Protein AF-A0A5C7R4W8-F1 (afdb_monomer_lite)

Foldseek 3Di:
DDPPDDDLVVVLVVLVVVLVVCCVVPPPDPVNVVSVVVSVVSVVVSVVVVVVPPPPVVVVVVVVVVVVVVVCVVVVVVVPDDPDDDCPDPVVVVVVVVVVVVVVVVVD

Sequence (108 aa):
MSYRALDAGALVATCTRLTARIGERFPSSGLSKVARELLGVARETTDRIEQIRRPRTAIRIGVGLLIMLMLAMVFGLAASLPTGSTQITWFDLLQAAESAINDVVFLG

Radius of gyration: 28.05 Å; chains: 1; bounding box: 51×32×76 Å

Secondary structure (DSSP, 8-state):
--TT---HHHHHHHHHHHHHHHHHHSTT-HHHHHHHHHHHHHHHHHHHHHHHTS--HHHHHHHHHHHHHHHHHHHHHHHH--SS-----HHHHHHHHHHHHHHHHHH-

Structure (mmCIF, N/CA/C/O backbone):
data_AF-A0A5C7R4W8-F1
#
_entry.id   AF-A0A5C7R4W8-F1
#
loop_
_atom_site.group_PDB
_atom_site.id
_atom_site.type_symbol
_atom_site.label_atom_id
_atom_site.label_alt_id
_atom_site.label_comp_id
_atom_site.label_asym_id
_atom_site.label_entity_id
_atom_site.label_seq_id
_atom_site.pdbx_PDB_ins_code
_atom_site.Cartn_x
_atom_site.Cartn_y
_atom_site.Cartn_z
_atom_site.occupancy
_atom_site.B_iso_or_equiv
_atom_site.auth_seq_id
_atom_site.auth_comp_id
_atom_site.auth_asym_id
_atom_site.auth_atom_id
_atom_site.pdbx_PDB_model_num
ATOM 1 N N . MET A 1 1 ? 10.465 -15.164 11.541 1.00 43.41 1 MET A N 1
ATOM 2 C CA . MET A 1 1 ? 9.139 -14.789 12.076 1.00 43.41 1 MET A CA 1
ATOM 3 C C . MET A 1 1 ? 9.086 -13.277 12.209 1.00 43.41 1 MET A C 1
ATOM 5 O O . MET A 1 1 ? 9.829 -12.723 13.006 1.00 43.41 1 MET A O 1
ATOM 9 N N . SER A 1 2 ? 8.308 -12.597 11.367 1.00 41.53 2 SER A N 1
ATOM 10 C CA . SER A 1 2 ? 8.178 -11.138 11.426 1.00 41.53 2 SER A CA 1
ATOM 11 C C . SER A 1 2 ? 7.051 -10.785 12.394 1.00 41.53 2 SER A C 1
ATOM 13 O O . SER A 1 2 ? 5.884 -10.942 12.054 1.00 41.53 2 SER A O 1
ATOM 15 N N . TYR A 1 3 ? 7.392 -10.294 13.587 1.00 49.78 3 TYR A N 1
ATOM 16 C CA . TYR A 1 3 ? 6.435 -9.758 14.573 1.00 49.78 3 TYR A CA 1
ATOM 17 C C . TYR A 1 3 ? 5.690 -8.495 14.083 1.00 49.78 3 TYR A C 1
ATOM 19 O O . TYR A 1 3 ? 4.856 -7.947 14.794 1.00 49.78 3 TYR A O 1
ATOM 27 N N . ARG A 1 4 ? 5.985 -8.017 12.865 1.00 52.06 4 ARG A N 1
ATOM 28 C CA . ARG A 1 4 ? 5.403 -6.810 12.260 1.00 52.06 4 ARG A CA 1
ATOM 29 C C . ARG A 1 4 ? 4.095 -7.046 11.502 1.00 52.06 4 ARG A C 1
ATOM 31 O O . ARG A 1 4 ? 3.464 -6.074 11.103 1.00 52.06 4 ARG A O 1
ATOM 38 N N . ALA A 1 5 ? 3.698 -8.298 11.284 1.00 60.00 5 ALA A N 1
ATOM 39 C CA . ALA A 1 5 ? 2.436 -8.629 10.629 1.00 60.00 5 ALA A CA 1
ATOM 40 C C . ALA A 1 5 ? 1.420 -9.071 11.687 1.00 60.00 5 ALA A C 1
ATOM 42 O O . ALA A 1 5 ? 1.279 -10.257 11.971 1.00 60.00 5 ALA A O 1
ATOM 43 N N . LEU A 1 6 ? 0.754 -8.098 12.305 1.00 62.72 6 LEU A N 1
ATOM 44 C CA . LEU A 1 6 ? -0.374 -8.368 13.186 1.00 62.72 6 LEU A CA 1
ATOM 45 C C . LEU A 1 6 ? -1.545 -8.844 12.314 1.00 62.72 6 LEU A C 1
ATOM 47 O O . LEU A 1 6 ? -1.982 -8.119 11.419 1.00 62.72 6 LEU A O 1
ATOM 51 N N . ASP A 1 7 ? -2.005 -10.077 12.528 1.00 69.38 7 ASP A N 1
ATOM 52 C CA . ASP A 1 7 ? -3.181 -10.608 11.839 1.00 69.38 7 ASP A CA 1
ATOM 53 C C . ASP A 1 7 ? -4.418 -9.855 12.336 1.00 69.38 7 ASP A C 1
ATOM 55 O O . ASP A 1 7 ? -4.813 -9.951 13.503 1.00 69.38 7 ASP A O 1
ATOM 59 N N . ALA A 1 8 ? -5.006 -9.068 11.440 1.00 75.38 8 ALA A N 1
ATOM 60 C CA . ALA A 1 8 ? -6.135 -8.218 11.762 1.00 75.38 8 ALA A CA 1
ATOM 61 C C . ALA A 1 8 ? -7.385 -9.035 12.146 1.00 75.38 8 ALA A C 1
ATOM 63 O O . ALA A 1 8 ? -8.129 -8.641 13.045 1.00 75.38 8 ALA A O 1
ATOM 64 N N . GLY A 1 9 ? -7.560 -10.229 11.569 1.00 75.88 9 GLY A N 1
ATOM 65 C CA . GLY A 1 9 ? -8.624 -11.157 11.949 1.00 75.88 9 GLY A CA 1
ATOM 66 C C . GLY A 1 9 ? -8.435 -11.691 13.370 1.00 75.88 9 GLY A C 1
ATOM 67 O O . GLY A 1 9 ? -9.377 -11.691 14.170 1.00 75.88 9 GLY A O 1
ATOM 68 N N . ALA A 1 10 ? -7.205 -12.067 13.732 1.00 80.19 10 ALA A N 1
ATOM 69 C CA . ALA A 1 10 ? -6.883 -12.516 15.089 1.00 80.19 10 ALA A CA 1
ATOM 70 C C . ALA A 1 10 ? -7.070 -11.402 16.140 1.00 80.19 10 ALA A C 1
ATOM 72 O O . ALA A 1 10 ? -7.511 -11.664 17.267 1.00 80.19 10 ALA A O 1
ATOM 73 N N . LEU A 1 11 ? -6.784 -10.150 15.769 1.00 80.88 11 LEU A N 1
ATOM 74 C CA . LEU A 1 11 ? -6.976 -8.981 16.626 1.00 80.88 11 LEU A CA 1
ATOM 75 C C . LEU A 1 11 ? -8.463 -8.728 16.905 1.00 80.88 11 LEU A C 1
ATOM 77 O O . LEU A 1 11 ? -8.867 -8.661 18.069 1.00 80.88 11 LEU A O 1
ATOM 81 N N . VAL A 1 12 ? -9.297 -8.679 15.861 1.00 84.44 12 VAL A N 1
ATOM 82 C CA . VAL A 1 12 ? -10.751 -8.485 16.001 1.00 84.44 12 VAL A CA 1
ATOM 83 C C . VAL A 1 12 ? -11.392 -9.623 16.803 1.00 84.44 12 VAL A C 1
ATOM 85 O O . VAL A 1 12 ? -12.243 -9.365 17.662 1.00 84.44 12 VAL A O 1
ATOM 88 N N . ALA A 1 13 ? -10.966 -10.872 16.592 1.00 84.38 13 ALA A N 1
ATOM 89 C CA . ALA A 1 13 ? -11.452 -12.023 17.356 1.00 84.38 13 ALA A CA 1
ATOM 90 C C . ALA A 1 13 ? -11.135 -11.894 18.856 1.00 84.38 13 ALA A C 1
ATOM 92 O O . ALA A 1 13 ? -11.994 -12.134 19.711 1.00 84.38 13 ALA A O 1
ATOM 93 N N . THR A 1 14 ? -9.920 -11.451 19.182 1.00 86.25 14 THR A N 1
ATOM 94 C CA . THR A 1 14 ? -9.480 -11.262 20.569 1.00 86.25 14 THR A CA 1
ATOM 95 C C . THR A 1 14 ? -10.249 -10.130 21.248 1.00 86.25 14 THR A C 1
ATOM 97 O O . THR A 1 14 ? -10.782 -10.329 22.344 1.00 86.25 14 THR A O 1
ATOM 100 N N . CYS A 1 15 ? -10.391 -8.979 20.581 1.00 83.62 15 CYS A N 1
ATOM 101 C CA . CYS A 1 15 ? -11.202 -7.862 21.068 1.00 83.62 15 CYS A CA 1
ATOM 102 C C . CYS A 1 15 ? -12.659 -8.285 21.292 1.00 83.62 15 CYS A C 1
ATOM 104 O O . CYS A 1 15 ? -13.215 -8.008 22.349 1.00 83.62 15 CYS A O 1
ATOM 106 N N . THR A 1 16 ? -13.255 -9.038 20.362 1.00 87.00 16 THR A N 1
ATOM 107 C CA . THR A 1 16 ? -14.639 -9.527 20.489 1.00 87.00 16 THR A CA 1
ATOM 108 C C . THR A 1 16 ? -14.811 -10.392 21.739 1.00 87.00 16 THR A C 1
ATOM 110 O O . THR A 1 16 ? -15.749 -10.200 22.514 1.00 87.00 16 THR A O 1
ATOM 113 N N . ARG A 1 17 ? -13.873 -11.316 21.980 1.00 88.19 17 ARG A N 1
ATOM 114 C CA . ARG A 1 17 ? -13.912 -12.221 23.136 1.00 88.19 17 ARG A CA 1
ATOM 115 C C . ARG A 1 17 ? -13.729 -11.481 24.464 1.00 88.19 17 ARG A C 1
ATOM 117 O O . ARG A 1 17 ? -14.378 -11.828 25.449 1.00 88.19 17 ARG A O 1
ATOM 124 N N . LEU A 1 18 ? -12.861 -10.470 24.499 1.00 86.38 18 LEU A N 1
ATOM 125 C CA . LEU A 1 18 ? -12.672 -9.601 25.665 1.00 86.38 18 LEU A CA 1
ATOM 126 C C . LEU A 1 18 ? -13.932 -8.786 25.964 1.00 86.38 18 LEU A C 1
ATOM 128 O O . LEU A 1 18 ? -14.391 -8.783 27.104 1.00 86.38 18 LEU A O 1
ATOM 132 N N . THR A 1 19 ? -14.532 -8.163 24.950 1.00 86.62 19 THR A N 1
ATOM 133 C CA . THR A 1 19 ? -15.754 -7.366 25.105 1.00 86.62 19 THR A CA 1
ATOM 134 C C . THR A 1 19 ? -16.929 -8.211 25.596 1.00 86.62 19 THR A C 1
ATOM 136 O O . THR A 1 19 ? -17.646 -7.771 26.495 1.00 86.62 19 THR A O 1
ATOM 139 N N . ALA A 1 20 ? -17.091 -9.439 25.087 1.00 86.88 20 ALA A N 1
ATOM 140 C CA . ALA A 1 20 ? -18.111 -10.376 25.565 1.00 86.88 20 ALA A CA 1
ATOM 141 C C . ALA A 1 20 ? -17.921 -10.724 27.053 1.00 86.88 20 ALA A C 1
ATOM 143 O O . ALA A 1 20 ? -18.839 -10.552 27.850 1.00 86.88 20 ALA A O 1
ATOM 144 N N . ARG A 1 21 ? -16.698 -11.094 27.459 1.00 88.50 21 ARG A N 1
ATOM 145 C CA . ARG A 1 21 ? -16.375 -11.422 28.862 1.00 88.50 21 ARG A CA 1
ATOM 146 C C . ARG A 1 21 ? -16.579 -10.246 29.816 1.00 88.50 21 ARG A C 1
ATOM 148 O O . ARG A 1 21 ? -17.050 -10.432 30.935 1.00 88.50 21 ARG A O 1
ATOM 155 N N . ILE A 1 22 ? -16.202 -9.039 29.393 1.00 85.00 22 ILE A N 1
ATOM 156 C CA . ILE A 1 22 ? -16.405 -7.820 30.185 1.00 85.00 22 ILE A CA 1
ATOM 157 C C . ILE A 1 22 ? -17.903 -7.521 30.311 1.00 85.00 22 ILE A C 1
ATOM 159 O O . ILE A 1 22 ? -18.350 -7.142 31.390 1.00 85.00 22 ILE A O 1
ATOM 163 N N . GLY A 1 23 ? -18.683 -7.721 29.245 1.00 84.31 23 GLY A N 1
ATOM 164 C CA . GLY A 1 23 ? -20.136 -7.548 29.261 1.00 84.31 23 GLY A CA 1
ATOM 165 C C . GLY A 1 23 ? -20.855 -8.530 30.187 1.00 84.31 23 GLY A C 1
ATOM 166 O O . GLY A 1 23 ? -21.746 -8.115 30.920 1.00 84.31 23 GLY A O 1
ATOM 167 N N . GLU A 1 24 ? -20.432 -9.795 30.201 1.00 86.50 24 GLU A N 1
ATOM 168 C CA . GLU A 1 24 ? -20.976 -10.831 31.090 1.00 86.50 24 GLU A CA 1
ATOM 169 C C . GLU A 1 24 ? -20.656 -10.562 32.567 1.00 86.50 24 GLU A C 1
ATOM 171 O O . GLU A 1 24 ? -21.498 -10.780 33.435 1.00 86.50 24 GLU A O 1
ATOM 176 N N . ARG A 1 25 ? -19.441 -10.084 32.869 1.00 85.69 25 ARG A N 1
ATOM 177 C CA . ARG A 1 25 ? -18.953 -9.950 34.253 1.00 85.69 25 ARG A CA 1
ATOM 178 C C . ARG A 1 25 ? -19.193 -8.573 34.870 1.00 85.69 25 ARG A C 1
ATOM 180 O O . ARG A 1 25 ? -19.291 -8.464 36.088 1.00 85.69 25 ARG A O 1
ATOM 187 N N . PHE A 1 26 ? -19.293 -7.534 34.043 1.00 81.88 26 PHE A N 1
ATOM 188 C CA . PHE A 1 26 ? -19.517 -6.147 34.455 1.00 81.88 26 PHE A CA 1
ATOM 189 C C . PHE A 1 26 ? -20.575 -5.476 33.561 1.00 81.88 26 PHE A C 1
ATOM 191 O O . PHE A 1 26 ? -20.256 -4.536 32.814 1.00 81.88 26 PHE A O 1
ATOM 198 N N . PRO A 1 27 ? -21.836 -5.942 33.620 1.00 76.25 27 PRO A N 1
ATOM 199 C CA . PRO A 1 27 ? -22.915 -5.414 32.795 1.00 76.25 27 PRO A CA 1
ATOM 200 C C . PRO A 1 27 ? -23.115 -3.916 33.048 1.00 76.25 27 PRO A C 1
ATOM 202 O O . PRO A 1 27 ? -23.065 -3.446 34.182 1.00 76.25 27 PRO A O 1
ATOM 205 N N . SER A 1 28 ? -23.308 -3.146 31.974 1.00 71.94 28 SER A N 1
ATOM 206 C CA . SER A 1 28 ? -23.577 -1.695 32.011 1.00 71.94 28 SER A CA 1
ATOM 207 C C . SER A 1 28 ? -22.513 -0.814 3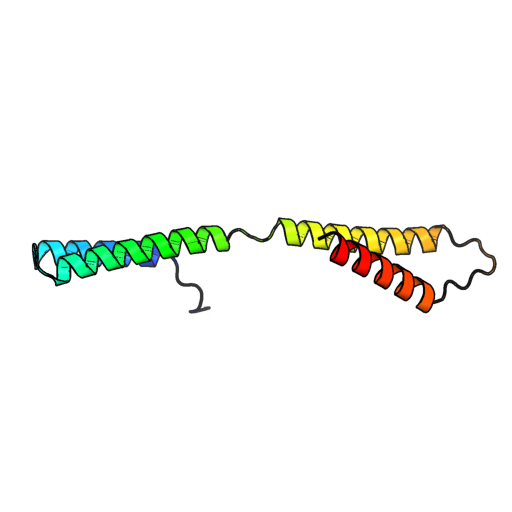2.691 1.00 71.94 28 SER A C 1
ATOM 209 O O . SER A 1 28 ? -22.731 0.383 32.869 1.00 71.94 28 SER A O 1
ATOM 211 N N . SER A 1 29 ? -21.337 -1.362 33.009 1.00 80.69 29 SER A N 1
ATOM 212 C CA . SER A 1 29 ? -20.198 -0.604 33.532 1.00 80.69 29 SER A CA 1
ATOM 213 C C . SER A 1 29 ? -19.564 0.295 32.461 1.00 80.69 29 SER A C 1
ATOM 215 O O . SER A 1 29 ? -19.634 0.012 31.259 1.00 80.69 29 SER A O 1
ATOM 217 N N . GLY A 1 30 ? -18.873 1.361 32.885 1.00 81.31 30 GLY A N 1
ATOM 218 C CA . GLY A 1 30 ? -18.059 2.183 31.978 1.00 81.31 30 GLY A CA 1
ATOM 219 C C . GLY A 1 30 ? -17.028 1.351 31.203 1.00 81.31 30 GLY A C 1
ATOM 220 O O . GLY A 1 30 ? -16.808 1.585 30.019 1.00 81.31 30 GLY A O 1
ATOM 221 N N . LEU A 1 31 ? -16.502 0.290 31.825 1.00 81.06 31 LEU A N 1
ATOM 222 C CA . LEU A 1 31 ? -15.576 -0.656 31.202 1.00 81.06 31 LEU A CA 1
ATOM 223 C C . LEU A 1 31 ? -16.210 -1.421 30.026 1.00 81.06 31 LEU A C 1
ATOM 225 O O . LEU A 1 31 ? -15.570 -1.607 28.995 1.00 81.06 31 LEU A O 1
ATOM 229 N N . SER A 1 32 ? -17.484 -1.815 30.137 1.00 80.12 32 SER A N 1
ATOM 230 C CA . SER A 1 32 ? -18.231 -2.450 29.040 1.00 80.12 32 SER A CA 1
ATOM 231 C C . SER A 1 32 ? -18.469 -1.498 27.860 1.00 80.12 32 SER A C 1
ATOM 233 O O . SER A 1 32 ? -18.507 -1.932 26.705 1.00 80.12 32 SER A O 1
ATOM 235 N N . LYS A 1 33 ? -18.628 -0.193 28.114 1.00 82.62 33 LYS A N 1
ATOM 236 C CA . LYS A 1 33 ? -18.706 0.815 27.043 1.00 82.62 33 LYS A CA 1
ATOM 237 C C . LYS A 1 33 ? -17.359 0.972 26.334 1.00 82.62 33 LYS A C 1
ATOM 239 O O . LYS A 1 33 ? -17.317 0.812 25.119 1.00 82.62 33 LYS A O 1
ATOM 244 N N . VAL A 1 34 ? -16.270 1.154 27.084 1.00 85.25 34 VAL A N 1
ATOM 245 C CA . VAL A 1 34 ? -14.912 1.287 26.522 1.00 85.25 34 VAL A CA 1
ATOM 246 C C . VAL A 1 34 ? -14.510 0.045 25.721 1.00 85.25 34 VAL A C 1
ATOM 248 O O . VAL A 1 34 ? -13.988 0.162 24.618 1.00 85.25 34 VAL A O 1
ATOM 251 N N . ALA A 1 35 ? -14.808 -1.160 26.217 1.00 83.31 35 ALA A N 1
ATOM 252 C CA . ALA A 1 35 ? -14.512 -2.399 25.497 1.00 83.31 35 ALA A CA 1
ATOM 253 C C . ALA A 1 35 ? -15.283 -2.522 24.166 1.00 83.31 35 ALA A C 1
ATOM 255 O O . ALA A 1 35 ? -14.775 -3.092 23.199 1.00 83.31 35 ALA A O 1
ATOM 256 N N . ARG A 1 36 ? -16.512 -1.994 24.091 1.00 84.06 36 ARG A N 1
ATOM 257 C CA . ARG A 1 36 ? -17.284 -1.944 22.838 1.00 84.06 36 ARG A CA 1
ATOM 258 C C . ARG A 1 36 ? -16.719 -0.922 21.860 1.00 84.06 36 ARG A C 1
ATOM 260 O O . ARG A 1 36 ? -16.622 -1.220 20.675 1.00 84.06 36 ARG A O 1
ATOM 267 N N . GLU A 1 37 ? -16.319 0.240 22.356 1.00 86.62 37 GLU A N 1
ATOM 268 C CA . GLU A 1 37 ? -15.705 1.292 21.546 1.00 86.62 37 GLU A CA 1
ATOM 269 C C . GLU A 1 37 ? -14.360 0.837 20.965 1.00 86.62 37 GLU A C 1
ATOM 271 O O . GLU A 1 37 ? -14.135 0.950 19.762 1.00 86.62 37 GLU A O 1
ATOM 276 N N . LEU A 1 38 ? -13.523 0.184 21.778 1.00 84.94 38 LEU A N 1
ATOM 277 C CA . LEU A 1 38 ? -12.260 -0.409 21.335 1.00 84.94 38 LEU A CA 1
ATOM 278 C C . LEU A 1 38 ? -12.463 -1.458 20.231 1.00 84.94 38 LEU A C 1
ATOM 280 O O . LEU A 1 38 ? -11.701 -1.496 19.268 1.00 84.94 38 LEU A O 1
ATOM 284 N N . LEU A 1 39 ? -13.498 -2.297 20.346 1.00 85.44 39 LEU A N 1
ATOM 285 C CA . LEU A 1 39 ? -13.853 -3.256 19.297 1.00 85.44 39 LEU A CA 1
ATOM 286 C C . LEU A 1 39 ? -14.280 -2.550 18.000 1.00 85.44 39 LEU A C 1
ATOM 288 O O . LEU A 1 39 ? -13.928 -3.013 16.916 1.00 85.44 39 LEU A O 1
ATOM 292 N N . GLY A 1 40 ? -15.012 -1.439 18.108 1.00 85.81 40 GLY A N 1
ATOM 293 C CA . GLY A 1 40 ? -15.376 -0.597 16.969 1.00 85.81 40 GLY A CA 1
ATOM 294 C C . GLY A 1 40 ? -14.143 -0.057 16.246 1.00 85.81 40 GLY A C 1
ATOM 295 O O . GLY A 1 40 ? -13.983 -0.293 15.050 1.00 85.81 40 GLY A O 1
ATOM 296 N N . VAL A 1 41 ? -13.223 0.562 16.989 1.00 84.38 41 VAL A N 1
ATOM 297 C CA . VAL A 1 41 ? -11.963 1.100 16.446 1.00 84.38 41 VAL A CA 1
ATOM 298 C C . VAL A 1 41 ? -11.105 -0.002 15.821 1.00 84.38 41 VAL A C 1
ATOM 300 O O . VAL A 1 41 ? -10.540 0.192 14.745 1.00 84.38 41 VAL A O 1
ATOM 303 N N . ALA A 1 42 ? -11.023 -1.178 16.451 1.00 80.94 42 ALA A N 1
ATOM 304 C CA . ALA A 1 42 ? -10.280 -2.319 15.919 1.00 80.94 42 ALA A CA 1
ATOM 305 C C . ALA A 1 42 ? -10.837 -2.807 14.571 1.00 80.94 42 ALA A C 1
ATOM 307 O O . ALA A 1 42 ? -10.059 -3.109 13.664 1.00 80.94 42 ALA A O 1
ATOM 308 N N . ARG A 1 43 ? -12.167 -2.855 14.417 1.00 83.50 43 ARG A N 1
ATOM 309 C CA . ARG A 1 43 ? -12.820 -3.209 13.146 1.00 83.50 43 ARG A CA 1
ATOM 310 C C . ARG A 1 43 ? -12.571 -2.156 12.076 1.00 83.50 43 ARG A C 1
ATOM 312 O O . ARG A 1 43 ? -12.069 -2.493 11.014 1.00 83.50 43 ARG A O 1
ATOM 319 N N . GLU A 1 44 ? -12.810 -0.886 12.391 1.00 81.75 44 GLU A N 1
ATOM 320 C CA . GLU A 1 44 ? -12.608 0.212 11.440 1.00 81.75 44 GLU A CA 1
ATOM 321 C C . GLU A 1 44 ? -11.151 0.294 10.960 1.00 81.75 44 GLU A C 1
ATOM 323 O O . GLU A 1 44 ? -10.874 0.476 9.775 1.00 81.75 44 GLU A O 1
ATOM 328 N N . THR A 1 45 ? -10.203 0.112 11.879 1.00 78.31 45 THR A N 1
ATOM 329 C CA . THR A 1 45 ? -8.774 0.096 11.553 1.00 78.31 45 THR A CA 1
ATOM 330 C C . THR A 1 45 ? -8.431 -1.092 10.657 1.00 78.31 45 THR A C 1
ATOM 332 O O . THR A 1 45 ? -7.676 -0.934 9.702 1.00 78.31 45 THR A O 1
ATOM 335 N N . THR A 1 46 ? -9.004 -2.268 10.925 1.00 76.56 46 THR A N 1
ATOM 336 C CA . THR A 1 46 ? -8.806 -3.473 10.107 1.00 76.56 46 THR A CA 1
ATOM 337 C C . THR A 1 46 ? -9.353 -3.289 8.695 1.00 76.56 46 THR A C 1
ATOM 339 O O . THR A 1 46 ? -8.625 -3.539 7.737 1.00 76.56 46 THR A O 1
ATOM 342 N N . ASP A 1 47 ? -10.569 -2.759 8.559 1.00 75.38 47 ASP A N 1
ATOM 343 C CA . ASP A 1 47 ? -11.204 -2.505 7.263 1.00 75.38 47 ASP A CA 1
ATOM 344 C C . ASP A 1 47 ? -10.396 -1.493 6.434 1.00 75.38 47 ASP A C 1
ATOM 346 O O . ASP A 1 47 ? -10.127 -1.705 5.248 1.00 75.38 47 ASP A O 1
ATOM 350 N N . ARG A 1 48 ? -9.921 -0.411 7.068 1.00 69.56 48 ARG A N 1
ATOM 351 C CA . ARG A 1 48 ? -9.040 0.582 6.429 1.00 69.56 48 ARG A CA 1
ATOM 352 C C . ARG A 1 48 ? -7.694 -0.022 6.026 1.00 69.56 48 ARG A C 1
ATOM 354 O O . ARG A 1 48 ? -7.190 0.263 4.939 1.00 69.56 48 ARG A O 1
ATOM 361 N N . ILE A 1 49 ? -7.099 -0.862 6.875 1.00 69.69 49 ILE A N 1
ATOM 362 C CA . ILE A 1 49 ? -5.851 -1.564 6.553 1.00 69.69 49 ILE A CA 1
ATOM 363 C C . ILE A 1 49 ? -6.069 -2.499 5.370 1.00 69.69 49 ILE A C 1
ATOM 365 O O . ILE A 1 49 ? -5.228 -2.526 4.483 1.00 69.69 49 ILE A O 1
ATOM 36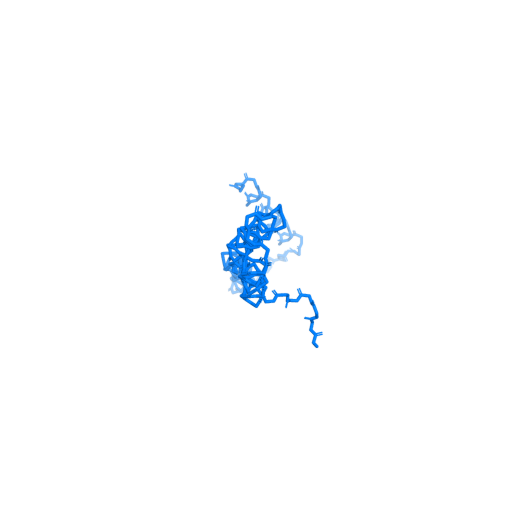9 N N . GLU A 1 50 ? -7.177 -3.231 5.307 1.00 68.00 50 GLU A N 1
ATOM 370 C CA . GLU A 1 50 ? -7.475 -4.141 4.201 1.00 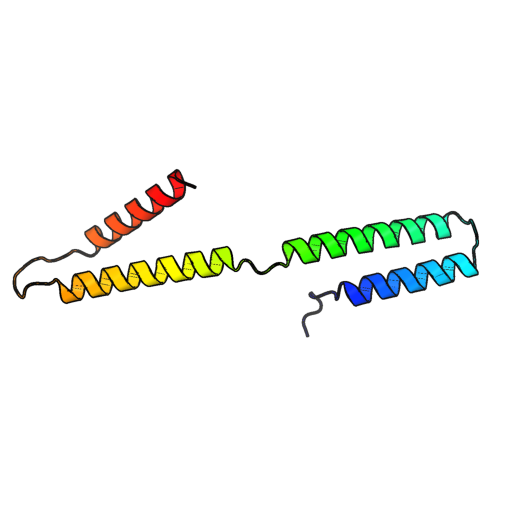68.00 50 GLU A CA 1
ATOM 371 C C . GLU A 1 50 ? -7.666 -3.395 2.872 1.00 68.00 50 GLU A C 1
ATOM 373 O O . GLU A 1 50 ? -7.164 -3.834 1.833 1.00 68.00 50 GLU A O 1
ATOM 378 N N . GLN A 1 51 ? -8.264 -2.200 2.912 1.00 62.19 51 GLN A N 1
ATOM 379 C CA . GLN A 1 51 ? -8.326 -1.294 1.762 1.00 62.19 51 GLN A CA 1
ATOM 380 C C . GLN A 1 51 ? -6.938 -0.818 1.307 1.00 62.19 51 GLN A C 1
ATOM 382 O O . GLN A 1 51 ? -6.645 -0.842 0.111 1.00 62.19 51 GLN A O 1
ATOM 387 N N . ILE A 1 52 ? -6.058 -0.430 2.235 1.00 63.78 52 ILE A N 1
ATOM 388 C CA . ILE A 1 52 ? -4.691 0.042 1.927 1.00 63.78 52 ILE A CA 1
ATOM 389 C C . ILE A 1 52 ? -3.776 -1.113 1.500 1.00 63.78 52 ILE A C 1
ATOM 391 O O . ILE A 1 52 ? -2.871 -0.940 0.682 1.00 63.78 52 ILE A O 1
ATOM 395 N N . ARG A 1 53 ? -4.012 -2.308 2.043 1.00 62.72 53 ARG A N 1
ATOM 396 C CA . ARG A 1 53 ? -3.256 -3.529 1.758 1.00 62.72 53 ARG A CA 1
ATOM 397 C C . ARG A 1 53 ? -3.588 -4.096 0.384 1.00 62.72 53 ARG A C 1
ATOM 399 O O . ARG A 1 53 ? -2.907 -5.032 -0.041 1.00 62.72 53 ARG A O 1
ATOM 406 N N . ARG A 1 54 ? -4.568 -3.529 -0.341 1.00 59.09 54 ARG A N 1
ATOM 407 C CA . ARG A 1 54 ? -4.759 -3.871 -1.750 1.00 59.09 54 ARG A CA 1
ATOM 408 C C . ARG A 1 54 ? -3.422 -3.687 -2.471 1.00 59.09 54 ARG A C 1
ATOM 410 O O . ARG A 1 54 ? -2.864 -2.587 -2.465 1.00 59.09 54 ARG A O 1
ATOM 417 N N . PRO A 1 55 ? -2.870 -4.770 -3.048 1.00 58.44 55 PRO A N 1
ATOM 418 C CA . PRO A 1 55 ? -1.586 -4.704 -3.716 1.00 58.44 55 PRO A CA 1
ATOM 419 C C . PRO A 1 55 ? -1.661 -3.604 -4.770 1.00 58.44 55 PRO A C 1
ATOM 421 O O . PRO A 1 55 ? -2.656 -3.493 -5.488 1.00 58.44 55 PRO A O 1
ATOM 424 N N . ARG A 1 56 ? -0.619 -2.768 -4.843 1.00 66.56 56 ARG A N 1
ATOM 425 C CA . ARG A 1 56 ? -0.482 -1.694 -5.838 1.00 66.56 56 ARG A CA 1
ATOM 426 C C . ARG A 1 56 ? -0.216 -2.293 -7.224 1.00 66.56 56 ARG A C 1
ATOM 428 O O . ARG A 1 56 ? 0.818 -2.049 -7.840 1.00 66.56 56 ARG A O 1
ATOM 435 N N . THR A 1 57 ? -1.131 -3.135 -7.694 1.00 68.06 57 THR A N 1
ATOM 436 C CA . THR A 1 57 ? -1.038 -3.881 -8.947 1.00 68.06 57 THR A CA 1
ATOM 437 C C . THR A 1 57 ? -1.006 -2.919 -10.126 1.00 68.06 57 THR A C 1
ATOM 439 O O . THR A 1 57 ? -0.228 -3.138 -11.042 1.00 68.06 57 THR A O 1
ATOM 442 N N . ALA A 1 58 ? -1.737 -1.800 -10.049 1.00 73.31 58 ALA A N 1
ATOM 443 C CA . ALA A 1 58 ? -1.670 -0.721 -11.036 1.00 73.31 58 ALA A CA 1
ATOM 444 C C . ALA A 1 58 ? -0.246 -0.159 -11.190 1.00 73.31 58 ALA A C 1
ATOM 446 O O . ALA A 1 58 ? 0.241 -0.025 -12.307 1.00 73.31 58 ALA A O 1
ATOM 447 N N . ILE A 1 59 ? 0.465 0.074 -10.079 1.00 77.88 59 ILE A N 1
ATOM 448 C CA . ILE A 1 59 ? 1.858 0.548 -10.122 1.00 77.88 59 ILE A CA 1
ATOM 449 C C . ILE A 1 59 ? 2.779 -0.531 -10.690 1.00 77.88 59 ILE A C 1
ATOM 451 O O . ILE A 1 59 ? 3.624 -0.229 -11.523 1.00 77.88 59 ILE A O 1
ATOM 455 N N . ARG A 1 60 ? 2.614 -1.798 -10.288 1.00 80.94 60 ARG A N 1
ATOM 456 C CA . ARG A 1 60 ? 3.413 -2.899 -10.854 1.00 80.94 60 ARG A CA 1
ATOM 457 C C . ARG A 1 60 ? 3.207 -3.050 -12.362 1.00 80.94 60 ARG A C 1
ATOM 459 O O . ARG A 1 60 ? 4.182 -3.275 -13.068 1.00 80.94 60 ARG A O 1
ATOM 466 N N . ILE A 1 61 ? 1.972 -2.907 -12.844 1.00 85.81 61 ILE A N 1
ATOM 467 C CA . ILE A 1 61 ? 1.648 -2.931 -14.276 1.00 85.81 61 ILE A CA 1
ATOM 468 C C . ILE A 1 61 ? 2.286 -1.730 -14.979 1.00 85.81 61 ILE A C 1
ATOM 470 O O . ILE A 1 61 ? 2.938 -1.921 -15.999 1.00 85.81 61 ILE A O 1
ATOM 474 N N . GLY A 1 62 ? 2.172 -0.523 -14.414 1.00 85.75 62 GLY A N 1
ATOM 475 C CA . GLY A 1 62 ? 2.798 0.681 -14.969 1.00 85.75 62 GLY A CA 1
ATOM 476 C C . GLY A 1 62 ? 4.320 0.560 -15.076 1.00 85.75 62 GLY A C 1
ATOM 477 O O . GLY A 1 62 ? 4.885 0.820 -16.133 1.00 85.75 62 GLY A O 1
ATOM 478 N N . VAL A 1 63 ? 4.983 0.073 -14.023 1.00 84.88 63 VAL A N 1
ATOM 479 C CA . VAL A 1 63 ? 6.433 -0.188 -14.037 1.00 84.88 63 VAL A CA 1
ATOM 480 C C . VAL A 1 63 ? 6.789 -1.258 -15.071 1.00 84.88 63 VAL A C 1
ATOM 482 O O . VAL A 1 63 ? 7.746 -1.084 -15.819 1.00 84.88 63 VAL A O 1
ATOM 485 N N . GLY A 1 64 ? 6.014 -2.344 -15.155 1.00 88.62 64 GLY A N 1
ATOM 486 C CA . GLY A 1 64 ? 6.220 -3.387 -16.161 1.00 88.62 64 GLY A CA 1
ATOM 487 C C . GLY A 1 64 ? 6.098 -2.862 -17.594 1.00 88.62 64 GLY A C 1
ATOM 488 O O . GLY A 1 64 ? 6.924 -3.198 -18.439 1.00 88.62 64 GLY A O 1
ATOM 489 N N . LEU A 1 65 ? 5.117 -1.993 -17.851 1.00 89.25 65 LEU A N 1
ATOM 490 C CA . LEU A 1 65 ? 4.925 -1.348 -19.149 1.00 89.25 65 LEU A CA 1
ATOM 491 C C . LEU A 1 65 ? 6.101 -0.428 -19.499 1.00 89.25 65 LEU A C 1
ATOM 493 O O . LEU A 1 65 ? 6.595 -0.473 -20.621 1.00 89.25 65 LEU A O 1
ATOM 497 N N . LEU A 1 66 ? 6.585 0.357 -18.534 1.00 86.62 66 LEU A N 1
ATOM 498 C CA . LEU A 1 66 ? 7.711 1.273 -18.727 1.00 86.62 66 LEU A CA 1
ATOM 499 C C . LEU A 1 66 ? 9.007 0.507 -19.032 1.00 86.62 66 LEU A C 1
ATOM 501 O O . LEU A 1 66 ? 9.723 0.852 -19.969 1.00 86.62 66 LEU A O 1
ATOM 505 N N . ILE A 1 67 ? 9.265 -0.594 -18.315 1.00 88.62 67 ILE A N 1
ATOM 506 C CA . ILE A 1 67 ? 10.386 -1.502 -18.611 1.00 88.62 67 ILE A CA 1
ATOM 507 C C . ILE A 1 67 ? 10.252 -2.083 -20.025 1.00 88.62 67 ILE A C 1
ATOM 509 O O . ILE A 1 67 ? 11.228 -2.109 -20.772 1.00 88.62 67 ILE A O 1
ATOM 513 N N . MET A 1 68 ? 9.056 -2.537 -20.407 1.00 90.81 68 MET A N 1
ATOM 514 C CA . MET A 1 68 ? 8.802 -3.117 -21.728 1.00 90.81 68 MET A CA 1
ATOM 515 C C . MET A 1 68 ? 9.022 -2.096 -22.851 1.00 90.81 68 MET A C 1
ATOM 517 O O . MET A 1 68 ? 9.657 -2.426 -23.849 1.00 90.81 68 MET A O 1
ATOM 521 N N . LEU A 1 69 ? 8.593 -0.847 -22.653 1.00 87.88 69 LEU A N 1
ATOM 522 C CA . LEU A 1 69 ? 8.825 0.255 -23.586 1.00 87.88 69 LEU A CA 1
ATOM 523 C C . LEU A 1 69 ? 10.317 0.585 -23.709 1.00 87.88 69 LEU A C 1
ATOM 525 O O . LEU A 1 69 ? 10.818 0.738 -24.821 1.00 87.88 69 LEU A O 1
ATOM 529 N N . MET A 1 70 ? 11.045 0.617 -22.590 1.00 82.62 70 MET A N 1
ATOM 530 C CA . MET A 1 70 ? 12.491 0.846 -22.592 1.00 82.62 70 MET A CA 1
ATOM 531 C C . MET A 1 70 ? 13.230 -0.256 -23.364 1.00 82.62 70 MET A C 1
ATOM 533 O O . MET A 1 70 ? 14.085 0.034 -24.198 1.00 82.62 70 MET A O 1
ATOM 537 N N . LEU A 1 71 ? 12.861 -1.524 -23.149 1.00 88.19 71 LEU A N 1
ATOM 538 C CA . LEU A 1 71 ? 13.413 -2.647 -23.909 1.00 88.19 71 LEU A CA 1
ATOM 539 C C . LEU A 1 71 ? 13.064 -2.544 -25.396 1.00 88.19 71 LEU A C 1
ATOM 541 O O . LEU A 1 71 ? 13.950 -2.689 -26.233 1.00 88.19 71 LEU A O 1
ATOM 545 N N . ALA A 1 72 ? 11.806 -2.258 -25.734 1.00 86.62 72 ALA A N 1
ATOM 546 C CA . ALA A 1 72 ? 11.370 -2.095 -27.117 1.00 86.62 72 ALA A CA 1
ATOM 547 C C . ALA A 1 72 ? 12.138 -0.973 -27.830 1.00 86.62 72 ALA A C 1
ATOM 549 O O . ALA A 1 72 ? 12.518 -1.142 -28.984 1.00 86.62 72 ALA A O 1
ATOM 550 N N . MET A 1 73 ? 12.429 0.130 -27.138 1.00 79.88 73 MET A N 1
ATOM 551 C CA . MET A 1 73 ? 13.242 1.221 -27.669 1.00 79.88 73 MET A CA 1
ATOM 552 C C . MET A 1 73 ? 14.682 0.770 -27.935 1.00 79.88 73 MET A C 1
ATOM 554 O O . MET A 1 73 ? 15.193 0.983 -29.029 1.00 79.88 73 MET A O 1
ATOM 558 N N . VAL A 1 74 ? 15.317 0.073 -26.987 1.00 79.38 74 VAL A N 1
ATOM 559 C CA . VAL A 1 74 ? 16.679 -0.462 -27.163 1.00 79.38 74 VAL A CA 1
ATOM 560 C C . VAL A 1 74 ? 16.745 -1.460 -28.324 1.00 79.38 74 VAL A C 1
ATOM 562 O O . VAL A 1 74 ? 17.621 -1.345 -29.180 1.00 79.38 74 VAL A O 1
ATOM 565 N N . PHE A 1 75 ? 15.810 -2.411 -28.395 1.00 84.12 75 PHE A N 1
ATOM 566 C CA . PHE A 1 75 ? 15.749 -3.391 -29.484 1.00 84.12 75 PHE A CA 1
ATOM 567 C C . PHE A 1 75 ? 15.410 -2.747 -30.828 1.00 84.12 75 PHE A C 1
ATOM 569 O O . PHE A 1 75 ? 16.003 -3.111 -31.840 1.00 84.12 75 PHE A O 1
ATOM 576 N N . GLY A 1 76 ? 14.490 -1.784 -30.847 1.00 81.38 76 GLY A N 1
ATOM 577 C CA . GLY A 1 76 ? 14.110 -1.048 -32.048 1.00 81.38 76 GLY A CA 1
ATOM 578 C C . GLY A 1 76 ? 15.281 -0.257 -32.617 1.00 81.38 76 GLY A C 1
ATOM 579 O O . GLY A 1 76 ? 15.532 -0.322 -33.818 1.00 81.38 76 GLY A O 1
ATOM 580 N N . LEU A 1 77 ? 16.050 0.416 -31.760 1.00 71.50 77 LEU A N 1
ATOM 581 C CA . LEU A 1 77 ? 17.274 1.103 -32.163 1.00 71.50 77 LEU A CA 1
ATOM 582 C C . LEU A 1 77 ? 18.335 0.114 -32.650 1.00 71.50 77 LEU A C 1
ATOM 584 O O . LEU A 1 77 ? 18.878 0.310 -33.730 1.00 71.50 77 LEU A O 1
ATOM 588 N N . ALA A 1 78 ? 18.573 -0.982 -31.923 1.00 71.81 78 ALA A N 1
ATOM 589 C CA . ALA A 1 78 ? 19.528 -2.013 -32.331 1.00 71.81 78 ALA A CA 1
ATOM 590 C C . ALA A 1 78 ? 19.178 -2.649 -33.690 1.00 71.81 78 ALA A C 1
ATOM 592 O O . ALA A 1 78 ? 20.071 -2.907 -34.492 1.00 71.81 78 ALA A O 1
ATOM 593 N N . ALA A 1 79 ? 17.889 -2.872 -33.965 1.00 74.00 79 ALA A N 1
ATOM 594 C CA . ALA A 1 79 ? 17.406 -3.425 -35.229 1.00 74.00 79 ALA A CA 1
ATOM 595 C C . ALA A 1 79 ? 17.393 -2.402 -36.376 1.00 74.00 79 ALA A C 1
ATOM 597 O O . ALA A 1 79 ? 17.480 -2.790 -37.539 1.00 74.00 79 ALA A O 1
ATOM 598 N N . SER A 1 80 ? 17.280 -1.110 -36.058 1.00 64.75 80 SER A N 1
ATOM 599 C CA . SER A 1 80 ? 17.196 -0.032 -37.050 1.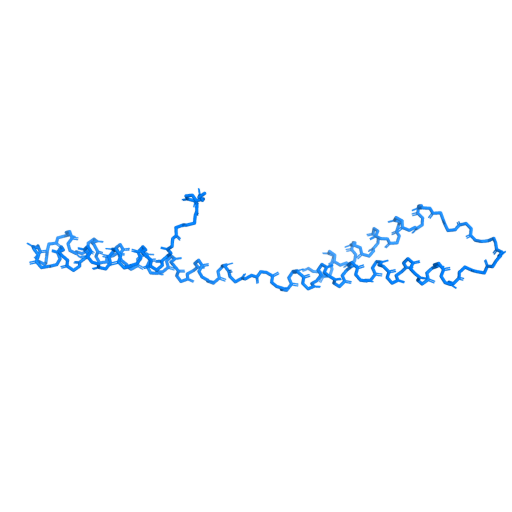00 64.75 80 SER A CA 1
ATOM 600 C C . SER A 1 80 ? 18.548 0.574 -37.408 1.00 64.75 80 SER A C 1
ATOM 602 O O . SER A 1 80 ? 18.575 1.432 -38.282 1.00 64.75 80 SER A O 1
ATOM 604 N N . LEU A 1 81 ? 19.653 0.159 -36.769 1.00 60.62 81 LEU A N 1
ATOM 605 C CA . LEU A 1 81 ? 21.001 0.600 -37.131 1.00 60.62 81 LEU A CA 1
ATOM 606 C C . LEU A 1 81 ? 21.332 0.128 -38.557 1.00 60.62 81 LEU A C 1
ATOM 608 O O . LEU A 1 81 ? 21.582 -1.064 -38.767 1.00 60.62 81 LEU A O 1
ATOM 612 N N . PRO A 1 82 ? 21.396 1.033 -39.552 1.00 58.41 82 PRO A N 1
ATOM 613 C CA . PRO A 1 82 ? 22.032 0.720 -40.818 1.00 58.41 82 PRO A CA 1
ATOM 614 C C . PRO A 1 82 ? 23.519 0.513 -40.520 1.00 58.41 82 PRO A C 1
ATOM 616 O O . PRO A 1 82 ? 24.086 1.180 -39.653 1.00 58.41 82 PRO A O 1
ATOM 619 N N . THR A 1 83 ? 24.194 -0.360 -41.259 1.00 54.72 83 THR A N 1
ATOM 620 C CA . THR A 1 83 ? 25.640 -0.632 -41.141 1.00 54.72 83 THR A CA 1
ATOM 621 C C . THR A 1 83 ? 26.552 0.578 -41.453 1.00 54.72 83 THR A C 1
ATOM 623 O O . THR A 1 83 ? 27.736 0.401 -41.721 1.00 54.72 83 THR A O 1
ATOM 626 N N . GLY A 1 84 ? 26.037 1.813 -41.417 1.00 54.19 84 GLY A N 1
ATOM 627 C CA . GLY A 1 84 ? 26.747 3.063 -41.665 1.00 54.19 84 GLY A CA 1
ATOM 628 C C . GLY A 1 84 ? 26.357 4.169 -40.676 1.00 54.19 84 GLY A C 1
ATOM 629 O O . GLY A 1 84 ? 25.262 4.717 -40.731 1.00 54.19 84 GLY A O 1
ATOM 630 N N . SER A 1 85 ? 27.300 4.503 -39.793 1.00 51.81 85 SER A N 1
ATOM 631 C CA . SER A 1 85 ? 27.534 5.840 -39.221 1.00 51.81 85 SER A CA 1
ATOM 632 C C . SER A 1 85 ? 26.340 6.642 -38.678 1.00 51.81 85 SER A C 1
ATOM 634 O O . SER A 1 85 ? 26.101 7.772 -39.097 1.00 51.81 85 SER A O 1
ATOM 636 N N . THR A 1 86 ? 25.647 6.150 -37.656 1.00 55.59 86 THR A N 1
ATOM 637 C CA . THR A 1 86 ? 25.001 7.055 -36.691 1.00 55.59 86 THR A CA 1
ATOM 638 C C . THR A 1 86 ? 25.420 6.609 -35.303 1.00 55.59 86 THR A C 1
ATOM 640 O O . THR A 1 86 ? 24.915 5.623 -34.773 1.00 55.59 86 THR A O 1
ATOM 643 N N . GLN A 1 87 ? 26.428 7.284 -34.747 1.00 59.03 87 GLN A N 1
ATOM 644 C CA . GLN A 1 87 ? 26.810 7.110 -33.350 1.00 59.03 87 GLN A CA 1
ATOM 645 C C . GLN A 1 87 ? 25.694 7.719 -32.500 1.00 59.03 87 GLN A C 1
ATOM 647 O O . GLN A 1 87 ? 25.770 8.882 -32.119 1.00 59.03 87 GLN A O 1
ATOM 652 N N . ILE A 1 88 ? 24.630 6.948 -32.260 1.00 61.72 88 ILE A N 1
ATOM 653 C CA . ILE A 1 88 ? 23.656 7.284 -31.223 1.00 61.72 88 ILE A CA 1
ATOM 654 C C . ILE A 1 88 ? 24.460 7.353 -29.932 1.00 61.72 88 ILE A C 1
ATOM 656 O O . ILE A 1 88 ? 24.988 6.343 -29.457 1.00 61.72 88 ILE A O 1
ATOM 660 N N . THR A 1 89 ? 24.647 8.567 -29.432 1.00 71.88 89 THR A N 1
ATOM 661 C CA . THR A 1 89 ? 25.500 8.797 -28.278 1.00 71.88 89 THR A CA 1
ATOM 662 C C . THR A 1 89 ? 24.677 8.500 -27.032 1.00 71.88 89 THR A C 1
ATOM 664 O O . THR A 1 89 ? 23.476 8.759 -26.987 1.00 71.88 89 THR A O 1
ATOM 667 N N . TRP A 1 90 ? 25.309 7.972 -25.983 1.00 66.06 90 TRP A N 1
ATOM 668 C CA . TRP A 1 90 ? 24.643 7.719 -24.698 1.00 66.06 90 TRP A CA 1
ATOM 669 C C . TRP A 1 90 ? 23.903 8.946 -24.140 1.00 66.06 90 TRP A C 1
ATOM 671 O O . TRP A 1 90 ? 22.906 8.784 -23.442 1.00 66.06 90 TRP A O 1
ATOM 681 N N . PHE A 1 91 ? 24.350 10.153 -24.495 1.00 73.19 91 PHE A N 1
ATOM 682 C CA . PHE A 1 91 ? 23.697 11.421 -24.172 1.00 73.19 91 PHE A CA 1
ATOM 683 C C . PHE A 1 91 ? 22.326 11.597 -24.837 1.00 73.19 91 PHE A C 1
ATOM 685 O O . PHE A 1 91 ? 21.401 12.036 -24.163 1.00 73.19 91 PHE A O 1
ATOM 692 N N . ASP A 1 92 ? 22.160 11.192 -26.098 1.00 76.94 92 ASP A N 1
ATOM 693 C CA . ASP A 1 92 ? 20.888 11.340 -26.821 1.00 76.94 92 ASP A CA 1
ATOM 694 C C . ASP A 1 92 ? 19.800 10.441 -26.210 1.00 76.94 92 ASP A C 1
ATOM 696 O O . ASP A 1 92 ? 18.636 10.825 -26.094 1.00 76.94 92 ASP A O 1
ATOM 700 N N . LEU A 1 93 ? 20.192 9.248 -25.747 1.00 74.69 93 LEU A N 1
ATOM 701 C CA . LEU A 1 93 ? 19.298 8.320 -25.047 1.00 74.69 93 LEU A CA 1
ATOM 702 C C . LEU A 1 93 ? 18.913 8.831 -23.657 1.00 74.69 93 LEU A C 1
ATOM 704 O O . LEU A 1 93 ? 17.758 8.700 -23.251 1.00 74.69 93 LEU A O 1
ATOM 708 N N . LEU A 1 94 ? 19.871 9.424 -22.940 1.00 81.06 94 LEU A N 1
ATOM 709 C CA . LEU A 1 94 ? 19.640 10.040 -21.633 1.00 81.06 94 LEU A CA 1
ATOM 710 C C . LEU A 1 94 ? 18.670 11.220 -21.753 1.00 81.06 94 LEU A C 1
ATOM 712 O O . LEU A 1 94 ? 17.738 11.323 -20.961 1.00 81.06 94 LEU A O 1
ATOM 716 N N . GLN A 1 95 ? 18.831 12.039 -22.793 1.00 81.00 95 GLN A N 1
ATOM 717 C CA . GLN A 1 95 ? 17.971 13.184 -23.072 1.00 81.00 95 GLN A CA 1
ATOM 718 C C . GLN A 1 95 ? 16.547 12.764 -23.465 1.00 81.00 95 GLN A C 1
ATOM 720 O O . GLN A 1 95 ? 15.574 13.339 -22.978 1.00 81.00 95 GLN A O 1
ATOM 725 N N . ALA A 1 96 ? 16.400 11.729 -24.299 1.00 81.38 96 ALA A N 1
ATOM 726 C CA . ALA A 1 96 ? 15.087 11.193 -24.656 1.00 81.38 96 ALA A CA 1
ATOM 727 C C . ALA A 1 96 ? 14.351 10.606 -23.436 1.00 81.38 96 ALA A C 1
ATOM 729 O O . ALA A 1 96 ? 13.153 10.837 -23.263 1.00 81.38 96 ALA A O 1
ATOM 730 N N . ALA A 1 97 ? 15.068 9.884 -22.566 1.00 80.75 97 ALA A N 1
ATOM 731 C CA . ALA A 1 97 ? 14.515 9.350 -21.324 1.00 80.75 97 ALA A CA 1
ATOM 732 C C . ALA A 1 97 ? 14.111 10.465 -20.348 1.00 80.75 97 ALA A C 1
ATOM 734 O O . ALA A 1 97 ? 13.027 10.406 -19.771 1.00 80.75 97 ALA A O 1
ATOM 735 N N . GLU A 1 98 ? 14.951 11.490 -20.191 1.00 83.44 98 GLU A N 1
ATOM 736 C CA . GLU A 1 98 ? 14.656 12.658 -19.360 1.00 83.44 98 GLU A CA 1
ATOM 737 C C . GLU A 1 98 ? 13.392 13.377 -19.841 1.00 83.44 98 GLU A C 1
ATOM 739 O O . GLU A 1 98 ? 12.502 13.647 -19.035 1.00 83.44 98 GLU A O 1
ATOM 744 N N . SER A 1 99 ? 13.265 13.605 -21.152 1.00 86.00 99 SER A N 1
ATOM 74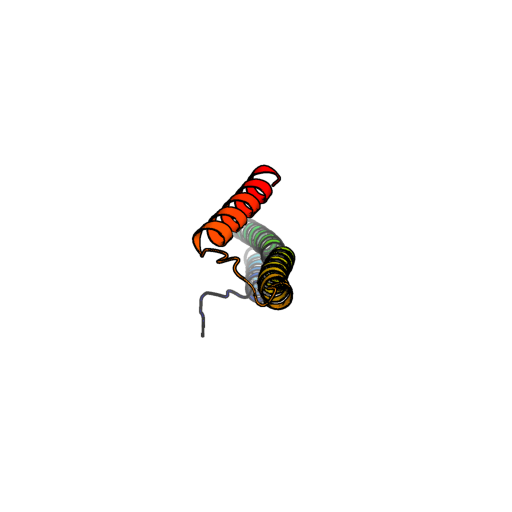5 C CA . SER A 1 99 ? 12.088 14.253 -21.739 1.00 86.00 99 SER A CA 1
ATOM 746 C C . SER A 1 99 ? 10.813 13.445 -21.494 1.00 86.00 99 SER A C 1
ATOM 748 O O . SER A 1 99 ? 9.817 13.995 -21.033 1.00 86.00 99 SER A O 1
ATOM 750 N N . ALA A 1 100 ? 10.853 12.128 -21.719 1.00 81.25 100 ALA A N 1
ATOM 751 C CA . ALA A 1 100 ? 9.694 11.262 -21.510 1.00 81.25 100 ALA A CA 1
ATOM 752 C C . ALA A 1 100 ? 9.252 11.211 -20.036 1.00 81.25 100 ALA A C 1
ATOM 754 O O . ALA A 1 100 ? 8.055 11.199 -19.746 1.00 81.25 100 ALA A O 1
ATOM 755 N N . ILE A 1 101 ? 10.204 11.192 -19.094 1.00 81.31 101 ILE A N 1
ATOM 756 C CA . ILE A 1 101 ? 9.905 11.248 -17.656 1.00 81.31 101 ILE A CA 1
ATOM 757 C C . ILE A 1 101 ? 9.243 12.582 -17.307 1.00 81.31 101 ILE A C 1
ATOM 759 O O . ILE A 1 101 ? 8.249 12.587 -16.584 1.00 81.31 101 ILE A O 1
ATOM 763 N N . ASN A 1 102 ? 9.772 13.694 -17.821 1.00 84.12 102 ASN A N 1
ATOM 764 C CA . ASN A 1 102 ? 9.233 15.024 -17.552 1.00 84.12 102 ASN A CA 1
ATOM 765 C C . ASN A 1 102 ? 7.791 15.156 -18.056 1.00 84.12 102 ASN A C 1
ATOM 767 O O . ASN A 1 102 ? 6.928 15.598 -17.305 1.00 84.12 102 ASN A O 1
ATOM 771 N N . ASP A 1 103 ? 7.508 14.673 -19.267 1.00 81.69 103 ASP A N 1
ATOM 772 C CA . ASP A 1 103 ? 6.163 14.705 -19.847 1.00 81.69 103 ASP A CA 1
ATOM 773 C C . ASP A 1 103 ? 5.161 13.886 -19.019 1.00 81.69 103 ASP A C 1
ATOM 775 O O . ASP A 1 1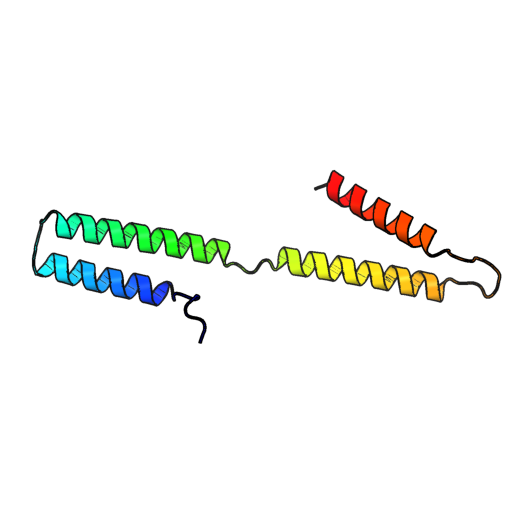03 ? 4.054 14.347 -18.743 1.00 81.69 103 ASP A O 1
ATOM 779 N N . VAL A 1 104 ? 5.551 12.692 -18.556 1.00 78.12 104 VAL A N 1
ATOM 780 C CA . VAL A 1 104 ? 4.702 11.839 -17.703 1.00 78.12 104 VAL A CA 1
ATOM 781 C C . VAL A 1 104 ? 4.464 12.467 -16.328 1.00 78.12 104 VAL A C 1
ATOM 783 O O . VAL A 1 104 ? 3.362 12.357 -15.797 1.00 78.12 104 VAL A O 1
ATOM 786 N N . VAL A 1 105 ? 5.474 13.124 -15.751 1.00 74.81 105 VAL A N 1
ATOM 787 C CA . VAL A 1 105 ? 5.355 13.832 -14.467 1.00 74.81 105 VAL A CA 1
ATOM 788 C C . VAL A 1 105 ? 4.501 15.097 -14.594 1.00 74.81 105 VAL A C 1
ATOM 790 O O . VAL A 1 105 ? 3.801 15.431 -13.649 1.00 74.81 105 VAL A O 1
ATOM 793 N N . PHE A 1 106 ? 4.528 15.785 -15.738 1.00 75.06 106 PHE A N 1
ATOM 794 C CA . PHE A 1 106 ? 3.697 16.969 -15.989 1.00 75.06 106 PHE A CA 1
ATOM 795 C C . PHE A 1 106 ? 2.239 16.634 -16.337 1.00 75.06 106 PHE A C 1
ATOM 797 O O . PHE A 1 106 ? 1.353 17.457 -16.107 1.00 75.06 106 PHE A O 1
ATOM 804 N N . LEU A 1 107 ? 1.990 15.460 -16.929 1.00 66.12 107 LEU A N 1
ATOM 805 C CA . LEU A 1 107 ? 0.653 14.972 -17.297 1.00 66.12 107 LEU A CA 1
ATOM 806 C C . LEU A 1 107 ? -0.071 14.223 -16.161 1.00 66.12 107 LEU A C 1
ATOM 808 O O . LEU A 1 107 ? -1.278 14.000 -16.277 1.00 66.12 107 LEU A O 1
ATOM 812 N N . GLY A 1 108 ? 0.646 13.805 -15.110 1.00 49.09 108 GLY A N 1
ATOM 813 C CA . GLY A 1 108 ? 0.102 13.159 -13.905 1.00 49.09 108 GLY A CA 1
ATOM 814 C C . GLY A 1 108 ? -0.187 14.140 -12.778 1.00 49.09 108 GLY A C 1
ATOM 815 O O . GLY A 1 108 ? -1.181 13.897 -12.056 1.00 49.09 108 GLY A O 1
#

pLDDT: mean 75.96, std 11.39, range [41.53, 90.81]